Protein AF-A0A933F4F4-F1 (afdb_monomer)

Sequence (61 aa):
MKETLRHCVICGKATKPLETYLLAEGPTSDIVRNVCRACYLRKGREIRQTVKQESEEGFVP

Mean predicted aligned error: 5.68 Å

Foldseek 3Di:
DPQPFDAAPPPRDTDHPVQWDWDQDDPVSPDTGTHGPVVNVVVVVVVVVVQVVCVVVVNHD

pLDDT: mean 84.4, std 10.04, range [43.78, 94.75]

Nearest PDB structures (foldseek):
  1joc-assembly1_B  TM=7.534E-01  e=9.573E-01  Homo sapiens
  1zbd-assembly1_B  TM=6.202E-01  e=4.256E+00  Rattus norvegicus
  4v5z-assembly1_Be  TM=3.087E-01  e=5.582E+00  Canis lupus familiaris

Radius of gyration: 14.21 Å; Cα contacts (8 Å, |Δi|>4): 72; chains: 1; bounding box: 39×16×37 Å

Structure (mmCIF, N/CA/C/O backbone):
data_AF-A0A933F4F4-F1
#
_entry.id   AF-A0A933F4F4-F1
#
loop_
_atom_site.group_PDB
_atom_site.id
_atom_site.type_symbol
_atom_site.label_atom_id
_atom_site.label_alt_id
_atom_site.label_comp_id
_atom_site.label_a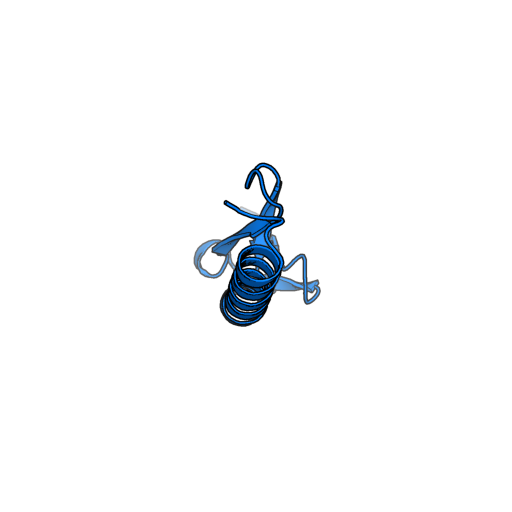sym_id
_atom_site.label_entity_id
_atom_site.label_seq_id
_atom_site.pdbx_PDB_ins_code
_atom_site.Cartn_x
_atom_site.Cartn_y
_atom_site.Cartn_z
_atom_site.occupancy
_atom_site.B_iso_or_equiv
_atom_site.auth_seq_id
_atom_site.auth_comp_id
_atom_site.auth_asym_id
_atom_site.auth_atom_id
_atom_site.pdbx_PDB_model_num
ATOM 1 N N . MET A 1 1 ? 22.203 2.214 -20.357 1.00 43.78 1 MET A N 1
ATOM 2 C CA . MET A 1 1 ? 21.723 2.109 -18.960 1.00 43.78 1 MET A CA 1
ATOM 3 C C . MET A 1 1 ? 20.606 1.074 -18.949 1.00 43.78 1 MET A C 1
ATOM 5 O O . MET A 1 1 ? 19.690 1.223 -19.743 1.00 43.78 1 MET A O 1
ATOM 9 N N . LYS A 1 2 ? 20.711 -0.020 -18.179 1.00 54.28 2 LYS A N 1
ATOM 10 C CA . LYS A 1 2 ? 19.615 -1.002 -18.072 1.00 54.28 2 LYS A CA 1
ATOM 11 C C . LYS A 1 2 ? 18.510 -0.373 -17.226 1.00 54.28 2 LYS A C 1
ATOM 13 O O . LYS A 1 2 ? 18.741 -0.060 -16.065 1.00 54.28 2 LYS A O 1
ATOM 18 N N . GLU A 1 3 ? 17.350 -0.148 -17.827 1.00 63.91 3 GLU A N 1
ATOM 19 C CA . GLU A 1 3 ? 16.163 0.339 -17.132 1.00 63.91 3 GLU A CA 1
ATOM 20 C C . GLU A 1 3 ? 15.710 -0.752 -16.146 1.00 63.91 3 GLU A C 1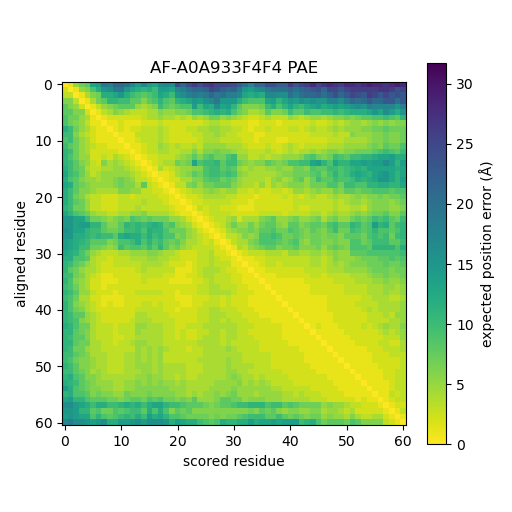
ATOM 22 O O . GLU A 1 3 ? 15.306 -1.843 -16.550 1.00 63.91 3 GLU A O 1
ATOM 27 N N . THR A 1 4 ? 15.873 -0.518 -14.841 1.00 66.12 4 THR A N 1
ATOM 28 C CA . THR A 1 4 ? 15.478 -1.484 -13.808 1.00 66.12 4 THR A CA 1
ATOM 29 C C . THR A 1 4 ? 13.954 -1.503 -13.702 1.00 66.12 4 THR A C 1
ATOM 31 O O . THR A 1 4 ? 13.360 -0.698 -12.982 1.00 66.12 4 THR A O 1
ATOM 34 N N . LEU A 1 5 ? 13.309 -2.406 -14.444 1.00 67.12 5 LEU A N 1
ATOM 35 C CA . LEU A 1 5 ? 11.871 -2.659 -14.346 1.00 67.12 5 LEU A CA 1
ATOM 36 C C . LEU A 1 5 ? 11.526 -3.116 -12.922 1.00 67.12 5 LEU A C 1
ATOM 38 O O . L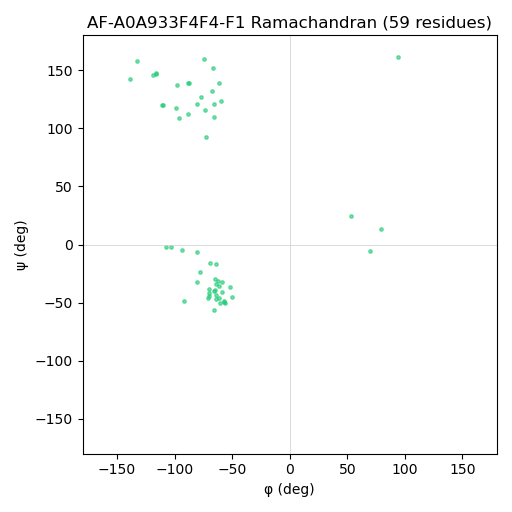EU A 1 5 ? 12.072 -4.101 -12.420 1.00 67.12 5 LEU A O 1
ATOM 42 N N . ARG A 1 6 ? 10.612 -2.397 -12.264 1.00 80.00 6 ARG A N 1
ATOM 43 C CA . ARG A 1 6 ? 10.072 -2.792 -10.957 1.00 80.00 6 ARG A CA 1
ATOM 44 C C . ARG A 1 6 ? 8.869 -3.690 -11.184 1.00 80.00 6 ARG A C 1
ATOM 46 O O . ARG A 1 6 ? 8.047 -3.410 -12.049 1.00 80.00 6 ARG A O 1
ATOM 53 N N . HIS A 1 7 ? 8.737 -4.749 -10.401 1.00 88.75 7 HIS A N 1
ATOM 54 C CA . HIS A 1 7 ? 7.585 -5.642 -10.487 1.00 88.75 7 HIS A CA 1
ATOM 55 C C . HIS A 1 7 ? 6.567 -5.270 -9.413 1.00 88.75 7 HIS A C 1
ATOM 57 O 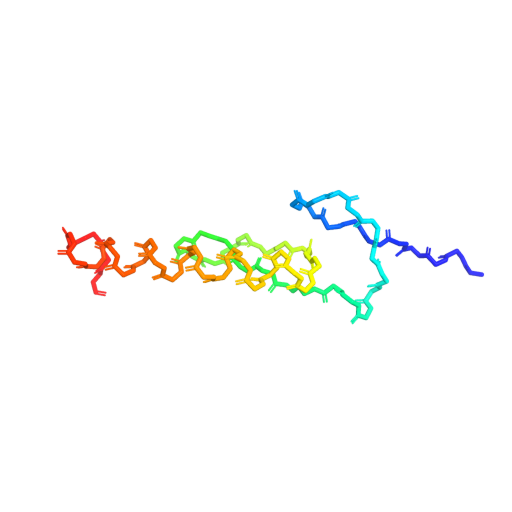O . HIS A 1 7 ? 6.931 -5.006 -8.267 1.00 88.75 7 HIS A O 1
ATOM 63 N N . CYS A 1 8 ? 5.285 -5.254 -9.775 1.00 91.56 8 CYS A N 1
ATOM 64 C CA . CYS A 1 8 ? 4.216 -5.118 -8.799 1.00 91.56 8 CYS A CA 1
ATOM 65 C C . CYS A 1 8 ? 4.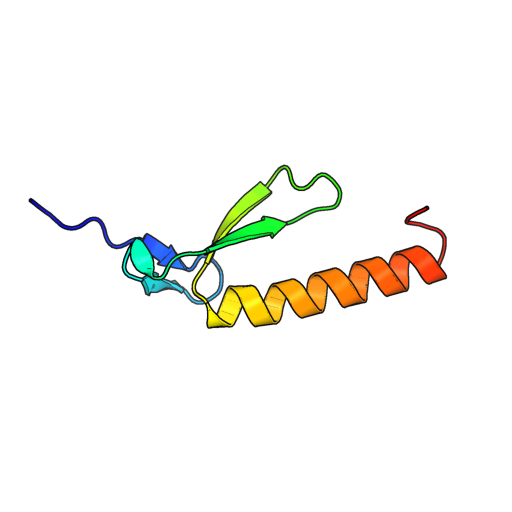193 -6.360 -7.907 1.00 91.56 8 CYS A C 1
ATOM 67 O O . CYS A 1 8 ? 3.942 -7.460 -8.391 1.00 91.56 8 CYS A O 1
ATOM 69 N N . VAL A 1 9 ? 4.364 -6.179 -6.598 1.00 90.19 9 VAL A N 1
ATOM 70 C CA . VAL A 1 9 ? 4.405 -7.303 -5.641 1.00 90.19 9 VAL A CA 1
ATOM 71 C C . VAL A 1 9 ? 3.093 -8.094 -5.543 1.00 90.19 9 VAL A C 1
ATOM 73 O O . VAL A 1 9 ? 3.089 -9.200 -5.022 1.00 90.19 9 VAL A O 1
ATOM 76 N N . ILE A 1 10 ? 1.978 -7.530 -6.022 1.00 90.75 10 ILE A N 1
ATOM 77 C CA . ILE A 1 10 ? 0.646 -8.144 -5.933 1.00 90.75 10 ILE A CA 1
ATOM 78 C C . ILE A 1 10 ? 0.330 -8.975 -7.173 1.00 90.75 10 ILE A C 1
ATOM 80 O O . ILE A 1 10 ? -0.142 -10.098 -7.056 1.00 90.75 10 ILE A O 1
ATOM 84 N N . CYS A 1 11 ? 0.545 -8.417 -8.367 1.00 93.12 11 CYS A N 1
ATOM 85 C CA . CYS A 1 11 ? 0.186 -9.090 -9.619 1.00 93.1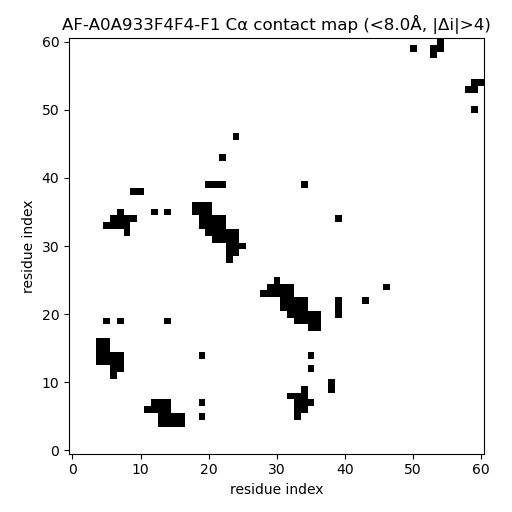2 11 CYS A CA 1
ATOM 86 C C . CYS A 1 11 ? 1.387 -9.616 -10.412 1.00 93.12 11 CYS A C 1
ATOM 88 O O . CYS A 1 11 ? 1.194 -10.172 -11.489 1.00 93.12 11 CYS A O 1
ATOM 90 N N . GLY A 1 12 ? 2.616 -9.385 -9.944 1.00 90.50 12 GLY A N 1
ATOM 91 C CA . GLY A 1 12 ? 3.857 -9.807 -10.602 1.00 90.50 12 GLY A CA 1
ATOM 92 C C . GLY A 1 12 ? 4.189 -9.063 -11.899 1.00 90.50 12 GLY A C 1
ATOM 93 O O . GLY A 1 12 ? 5.265 -9.262 -12.456 1.00 90.50 12 GLY A O 1
ATOM 94 N N . LYS A 1 13 ? 3.303 -8.189 -12.395 1.00 88.75 13 LYS A N 1
ATOM 95 C CA . LYS A 1 13 ? 3.525 -7.465 -13.652 1.00 88.75 13 LYS A CA 1
ATOM 96 C C . LYS A 1 13 ? 4.682 -6.480 -13.512 1.00 88.75 13 LYS A C 1
ATOM 98 O O . LYS A 1 13 ? 4.720 -5.702 -12.556 1.00 88.75 13 LYS A O 1
ATOM 103 N N . ALA A 1 14 ? 5.591 -6.504 -14.485 1.00 84.44 14 ALA A N 1
ATOM 104 C CA . ALA A 1 14 ? 6.604 -5.472 -14.642 1.00 84.44 14 ALA A CA 1
ATOM 105 C C . ALA A 1 14 ? 5.924 -4.122 -14.893 1.00 84.44 14 ALA A C 1
ATOM 107 O O . ALA A 1 14 ? 4.932 -4.022 -15.614 1.00 84.44 14 ALA A O 1
ATOM 108 N N . THR A 1 15 ? 6.466 -3.092 -14.270 1.00 79.75 15 THR A N 1
ATOM 109 C CA . THR A 1 15 ? 5.966 -1.723 -14.303 1.00 79.75 15 THR A CA 1
ATOM 110 C C . THR A 1 15 ? 7.145 -0.785 -14.426 1.00 79.75 15 THR A C 1
ATOM 112 O O . THR A 1 15 ? 8.210 -1.009 -13.833 1.00 79.75 15 THR A O 1
ATOM 115 N N . LYS A 1 16 ? 6.961 0.284 -15.198 1.00 81.12 16 LYS A N 1
ATOM 116 C CA . LYS A 1 16 ? 7.953 1.354 -15.224 1.00 81.12 16 LYS A CA 1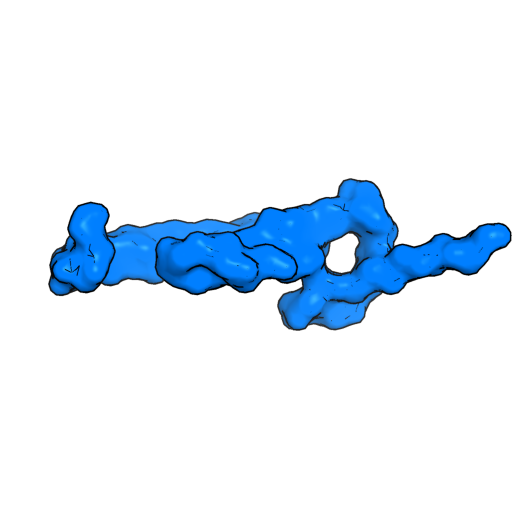
ATOM 117 C C . LYS A 1 16 ? 7.972 2.048 -13.861 1.00 81.12 16 LYS A C 1
ATOM 119 O O . LYS A 1 16 ? 6.933 2.106 -13.203 1.00 81.12 16 LYS A O 1
ATOM 124 N N . PRO A 1 17 ? 9.103 2.632 -13.435 1.00 78.19 17 PRO A N 1
ATOM 125 C CA . PRO A 1 17 ? 9.170 3.371 -12.173 1.00 78.19 17 PRO A CA 1
ATOM 126 C C . PRO A 1 17 ? 8.072 4.443 -12.030 1.00 78.19 17 PRO A C 1
ATOM 128 O O . PRO A 1 17 ? 7.496 4.589 -10.958 1.00 78.19 17 PRO A O 1
ATOM 131 N N . LEU A 1 18 ? 7.712 5.121 -13.127 1.00 80.81 18 LEU A N 1
ATOM 132 C CA . LEU A 1 18 ? 6.643 6.133 -13.167 1.00 80.81 18 LEU A CA 1
ATOM 133 C C . LEU A 1 18 ? 5.223 5.563 -12.984 1.00 80.81 18 LEU A C 1
ATOM 135 O O . LEU A 1 18 ? 4.290 6.313 -12.719 1.00 80.81 18 LEU A O 1
ATOM 139 N N . GLU A 1 19 ? 5.045 4.252 -13.135 1.00 82.25 19 GLU A N 1
ATOM 140 C CA . GLU A 1 19 ? 3.756 3.557 -13.002 1.00 82.25 19 GLU A CA 1
ATOM 141 C C . GLU A 1 19 ? 3.624 2.819 -11.662 1.00 82.25 19 GLU A C 1
ATOM 143 O O . GLU A 1 19 ? 2.594 2.184 -11.394 1.00 82.25 19 GLU A O 1
ATOM 148 N N . THR A 1 20 ? 4.671 2.869 -10.833 1.00 85.00 20 THR A N 1
ATOM 149 C CA . THR A 1 20 ? 4.663 2.278 -9.496 1.00 85.00 20 THR A CA 1
ATOM 150 C C . THR A 1 20 ? 4.124 3.251 -8.460 1.00 85.00 20 THR A C 1
ATOM 152 O O . THR A 1 20 ? 4.432 4.438 -8.465 1.00 85.00 20 THR A O 1
ATOM 155 N N . TYR A 1 21 ? 3.323 2.713 -7.550 1.00 89.50 21 TYR A N 1
ATOM 156 C CA . TYR A 1 21 ? 2.729 3.403 -6.416 1.00 89.50 21 TYR A CA 1
ATOM 157 C C . TYR A 1 21 ? 3.228 2.742 -5.138 1.00 89.50 21 TYR A C 1
ATOM 159 O O . TYR A 1 21 ? 3.421 1.524 -5.097 1.00 89.50 21 TYR A O 1
ATOM 167 N N . LEU A 1 22 ? 3.416 3.545 -4.096 1.00 89.31 22 LEU A N 1
ATOM 168 C CA . LEU A 1 22 ? 3.766 3.062 -2.768 1.00 89.31 22 LEU A CA 1
ATOM 169 C C . LEU A 1 22 ? 2.479 2.753 -2.006 1.00 89.31 22 LEU A C 1
ATOM 171 O O . LEU A 1 22 ? 1.704 3.657 -1.703 1.00 89.31 22 LEU A O 1
ATOM 175 N N . LEU A 1 23 ? 2.238 1.474 -1.736 1.00 89.69 23 LEU A N 1
ATOM 176 C CA . LEU A 1 23 ? 1.138 1.013 -0.896 1.00 89.69 23 LEU A CA 1
ATOM 177 C C . LEU A 1 23 ? 1.676 0.735 0.504 1.00 89.69 23 LEU A C 1
ATOM 179 O O . LEU A 1 23 ? 2.521 -0.146 0.657 1.00 89.69 23 LEU A O 1
ATOM 183 N N . ALA A 1 24 ? 1.182 1.478 1.491 1.00 89.06 24 ALA A N 1
ATOM 184 C CA . ALA A 1 24 ? 1.365 1.134 2.891 1.00 89.06 24 ALA A CA 1
ATOM 185 C C . ALA A 1 24 ? 0.406 -0.008 3.254 1.00 89.06 24 ALA A C 1
ATOM 187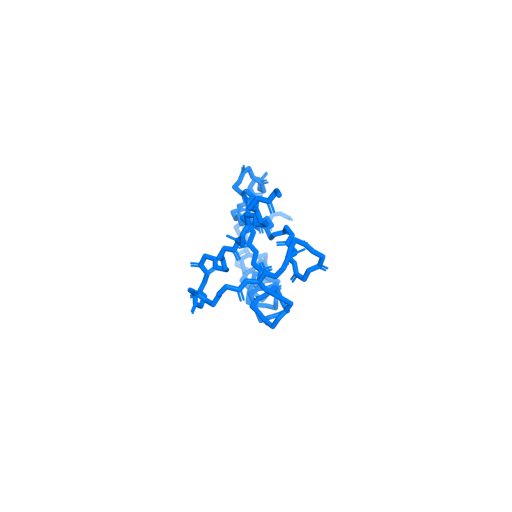 O O . ALA A 1 24 ? -0.794 0.074 2.984 1.00 89.06 24 ALA A O 1
ATOM 188 N N . GLU A 1 25 ? 0.948 -1.074 3.827 1.00 79.50 25 GLU A N 1
ATOM 189 C CA . GLU A 1 25 ? 0.204 -2.204 4.372 1.00 79.50 25 GLU A CA 1
ATOM 190 C C . GLU A 1 25 ? 0.448 -2.285 5.886 1.00 79.50 25 GLU A C 1
ATOM 192 O O . GLU A 1 25 ? 1.536 -1.964 6.366 1.00 79.50 25 GLU A O 1
ATOM 197 N N . GLY A 1 26 ? -0.565 -2.742 6.625 1.00 69.25 26 GLY A N 1
ATOM 198 C CA . GLY A 1 26 ? -0.498 -2.939 8.074 1.00 69.25 26 GLY A CA 1
ATOM 199 C C . GLY A 1 26 ? -1.011 -1.752 8.907 1.00 69.25 26 GLY A C 1
ATOM 200 O O . GLY A 1 26 ? -1.110 -0.632 8.402 1.00 69.25 26 GLY A O 1
ATOM 201 N N . PRO A 1 27 ? -1.334 -1.988 10.192 1.00 68.75 27 PRO A N 1
ATOM 202 C CA . PRO A 1 27 ? -1.922 -0.984 11.088 1.00 68.75 27 PRO A CA 1
ATOM 203 C C . PRO A 1 27 ? -0.967 0.185 11.368 1.00 68.75 27 PRO A C 1
ATOM 205 O O . PRO A 1 27 ? -1.394 1.317 11.569 1.00 68.75 27 PRO A O 1
ATOM 208 N N . THR A 1 28 ? 0.337 -0.081 11.331 1.00 76.75 28 THR A N 1
ATOM 209 C CA . THR A 1 28 ? 1.416 0.886 11.556 1.00 76.75 28 THR A CA 1
ATOM 210 C C . THR A 1 28 ? 1.948 1.521 10.273 1.00 76.75 28 THR A C 1
ATOM 212 O O . THR A 1 28 ? 2.773 2.427 10.349 1.00 76.75 28 THR A O 1
ATOM 215 N N . SER A 1 29 ? 1.481 1.084 9.093 1.00 78.88 29 SER A N 1
ATOM 216 C CA . SER A 1 29 ? 1.983 1.542 7.783 1.00 78.88 29 SER A CA 1
ATOM 217 C C . SER A 1 29 ? 3.509 1.416 7.607 1.00 78.88 29 SER A C 1
ATOM 219 O O . SER A 1 29 ? 4.114 2.134 6.811 1.00 78.88 29 SER A O 1
ATOM 221 N N . ASP A 1 30 ? 4.141 0.504 8.342 1.00 82.56 30 ASP A N 1
ATOM 222 C CA . ASP A 1 30 ? 5.587 0.263 8.368 1.00 82.56 30 ASP A CA 1
ATOM 223 C C . ASP A 1 30 ? 6.064 -0.547 7.156 1.00 82.56 30 ASP A C 1
ATOM 225 O O . ASP A 1 30 ? 7.218 -0.444 6.733 1.00 82.56 30 ASP A O 1
ATOM 229 N N . ILE A 1 31 ? 5.161 -1.310 6.539 1.00 81.69 31 ILE A N 1
ATOM 230 C CA . ILE A 1 31 ? 5.439 -2.062 5.322 1.00 81.69 31 ILE A CA 1
ATOM 231 C C . ILE A 1 31 ? 4.964 -1.247 4.121 1.00 81.69 31 ILE A C 1
ATOM 233 O O . ILE A 1 31 ? 3.770 -1.140 3.854 1.00 81.69 31 ILE A O 1
ATOM 237 N N . VAL A 1 32 ? 5.907 -0.719 3.338 1.00 84.62 32 VAL A N 1
ATOM 238 C CA . VAL A 1 32 ? 5.611 0.016 2.100 1.00 84.62 32 VAL A CA 1
ATOM 239 C C . VAL A 1 32 ? 6.062 -0.788 0.885 1.00 84.62 32 VAL A C 1
ATOM 241 O O . VAL A 1 32 ? 7.246 -1.093 0.725 1.00 84.62 32 VAL A O 1
ATOM 244 N N . ARG A 1 33 ? 5.128 -1.119 -0.012 1.00 86.62 33 ARG A N 1
ATOM 245 C CA . ARG A 1 33 ? 5.405 -1.935 -1.203 1.00 86.62 33 ARG A CA 1
ATOM 246 C C . ARG A 1 33 ? 5.181 -1.180 -2.508 1.00 86.62 33 ARG A C 1
ATOM 248 O O . ARG A 1 33 ? 4.269 -0.369 -2.626 1.00 86.62 33 ARG A O 1
ATOM 255 N N . ASN A 1 34 ? 5.988 -1.503 -3.523 1.00 89.19 34 ASN A N 1
ATOM 256 C CA . ASN A 1 34 ? 5.779 -1.013 -4.887 1.00 89.19 34 ASN A CA 1
ATOM 257 C C . ASN A 1 34 ? 4.704 -1.851 -5.592 1.00 89.19 34 ASN A C 1
ATOM 259 O O . ASN A 1 34 ? 4.848 -3.064 -5.775 1.00 89.19 34 ASN A O 1
ATOM 263 N N . VAL A 1 35 ? 3.632 -1.197 -6.027 1.00 91.50 35 VAL A N 1
ATOM 264 C CA . VAL A 1 35 ? 2.505 -1.831 -6.716 1.00 91.50 35 VAL A CA 1
ATOM 265 C C . VAL A 1 35 ? 2.107 -1.053 -7.965 1.00 91.50 35 VAL A C 1
ATOM 267 O O . VAL A 1 35 ? 2.372 0.138 -8.078 1.00 91.50 35 VAL A O 1
ATOM 270 N N . CYS A 1 36 ? 1.445 -1.711 -8.915 1.00 93.31 36 CYS A N 1
ATOM 271 C CA . CYS A 1 36 ? 0.857 -1.016 -10.056 1.00 93.31 36 CYS A CA 1
ATOM 272 C C . CYS A 1 36 ? -0.408 -0.251 -9.632 1.00 93.31 36 CYS A C 1
ATOM 274 O O . CYS A 1 36 ? -1.055 -0.603 -8.640 1.00 93.31 36 CYS A O 1
ATOM 276 N N . ARG A 1 37 ? -0.819 0.741 -10.432 1.00 91.81 37 ARG A N 1
ATOM 277 C CA . ARG A 1 37 ? -2.023 1.557 -10.177 1.00 91.81 37 ARG A CA 1
ATOM 278 C C . ARG A 1 37 ? -3.276 0.727 -9.891 1.00 91.81 37 ARG A C 1
ATOM 280 O O . ARG A 1 37 ? -4.025 1.023 -8.966 1.00 91.81 37 ARG A O 1
ATOM 287 N N . ALA A 1 38 ? -3.510 -0.316 -10.685 1.00 92.75 38 ALA A N 1
ATOM 288 C CA . ALA A 1 38 ? -4.695 -1.158 -10.544 1.00 92.75 38 ALA A CA 1
ATOM 289 C C . ALA A 1 38 ? -4.715 -1.898 -9.196 1.00 92.75 38 ALA A C 1
ATOM 291 O O . ALA A 1 38 ? -5.745 -1.940 -8.522 1.00 92.75 38 ALA A O 1
ATOM 292 N N . CYS A 1 39 ? -3.568 -2.441 -8.781 1.00 94.12 39 CYS A N 1
ATOM 293 C CA . CYS A 1 39 ? -3.421 -3.110 -7.493 1.00 94.12 39 CYS A CA 1
ATOM 294 C C . CYS A 1 39 ? -3.485 -2.122 -6.325 1.00 94.12 39 CYS A C 1
ATOM 296 O O . CYS A 1 39 ? -4.134 -2.433 -5.332 1.00 94.12 39 CYS A O 1
ATOM 298 N N . TYR A 1 40 ? -2.902 -0.928 -6.468 1.00 92.94 40 TYR A N 1
ATOM 299 C CA . TYR A 1 40 ? -2.998 0.147 -5.478 1.00 92.94 40 TYR A CA 1
ATOM 300 C C . TYR A 1 40 ? -4.456 0.518 -5.182 1.00 92.94 40 TYR A C 1
ATOM 302 O O . TYR A 1 40 ? -4.879 0.532 -4.030 1.00 92.94 40 TYR A O 1
ATOM 310 N N . LEU A 1 41 ? -5.259 0.753 -6.227 1.00 92.81 41 LEU A N 1
ATOM 311 C CA . LEU A 1 41 ? -6.669 1.127 -6.078 1.00 92.81 41 LEU A CA 1
ATOM 312 C C . LEU A 1 41 ? -7.514 0.005 -5.468 1.00 92.81 41 LEU A C 1
ATOM 314 O O . LEU A 1 41 ? -8.379 0.276 -4.632 1.00 92.81 41 LEU A O 1
ATOM 318 N N . ARG A 1 42 ? -7.266 -1.246 -5.878 1.00 94.75 42 ARG A N 1
ATOM 319 C CA . ARG A 1 42 ? -7.972 -2.417 -5.347 1.00 94.75 42 ARG A CA 1
ATOM 320 C C . ARG A 1 42 ? -7.641 -2.636 -3.872 1.00 94.75 42 ARG A C 1
ATOM 322 O O . ARG A 1 42 ? -8.549 -2.603 -3.048 1.00 94.75 42 ARG A O 1
ATOM 329 N N . LYS A 1 43 ? -6.356 -2.781 -3.532 1.00 92.38 43 LYS A N 1
ATOM 330 C CA . LYS A 1 43 ? -5.938 -3.017 -2.146 1.00 92.38 43 LYS A CA 1
ATOM 331 C C . LYS A 1 43 ? -6.243 -1.851 -1.232 1.00 92.38 43 LYS A C 1
ATOM 333 O O . LYS A 1 43 ? -6.707 -2.075 -0.126 1.00 92.38 43 LYS A O 1
ATOM 338 N N . GLY A 1 44 ? -6.075 -0.616 -1.698 1.00 89.31 44 GLY A N 1
ATOM 339 C CA . GLY A 1 44 ? -6.457 0.552 -0.911 1.00 89.31 44 GLY A CA 1
ATOM 340 C C . GLY A 1 44 ? -7.943 0.547 -0.538 1.00 89.31 44 GLY A C 1
ATOM 341 O O . GLY A 1 44 ? -8.302 1.018 0.535 1.00 89.31 44 GLY A O 1
ATOM 342 N N . ARG A 1 45 ? -8.823 0.001 -1.392 1.00 91.44 45 ARG A N 1
ATOM 343 C CA . ARG A 1 45 ? -10.243 -0.177 -1.052 1.00 91.44 45 ARG A CA 1
ATOM 344 C C . ARG A 1 45 ? -10.442 -1.275 -0.008 1.00 91.44 45 ARG A C 1
ATOM 346 O O . ARG A 1 45 ? -11.181 -1.034 0.937 1.00 91.44 45 ARG A O 1
ATOM 353 N N . GLU A 1 46 ? -9.790 -2.424 -0.178 1.00 91.69 46 GLU A N 1
ATOM 354 C CA . GLU A 1 46 ? -9.844 -3.537 0.783 1.00 91.69 46 GLU A CA 1
ATOM 355 C C . GLU A 1 46 ? -9.378 -3.082 2.174 1.00 91.69 46 GLU A C 1
ATOM 357 O O . GLU A 1 46 ? -10.122 -3.235 3.132 1.00 91.69 46 GLU A O 1
ATOM 362 N N . ILE A 1 47 ? -8.227 -2.405 2.266 1.00 88.81 47 ILE A N 1
ATOM 363 C CA . ILE A 1 47 ? -7.685 -1.880 3.530 1.00 88.81 47 ILE A CA 1
ATOM 364 C C . ILE A 1 47 ? -8.687 -0.940 4.204 1.00 88.81 47 ILE A C 1
ATOM 366 O O . ILE A 1 47 ? -8.982 -1.102 5.380 1.00 88.81 47 ILE A O 1
ATOM 370 N N . ARG A 1 48 ? -9.259 0.023 3.466 1.00 88.62 48 ARG A N 1
ATOM 371 C CA . ARG A 1 48 ? -10.261 0.942 4.033 1.00 88.62 48 ARG A CA 1
ATOM 372 C C . ARG A 1 48 ? -11.508 0.219 4.536 1.00 88.62 48 ARG A C 1
ATOM 374 O O . ARG A 1 48 ? -12.098 0.659 5.514 1.00 88.62 48 ARG A O 1
ATOM 381 N N . GLN A 1 49 ? -11.927 -0.844 3.855 1.00 91.56 49 GLN A N 1
ATOM 382 C CA . GLN A 1 49 ? -13.074 -1.638 4.278 1.00 91.56 49 GLN A CA 1
ATOM 383 C C . GLN A 1 49 ? -12.762 -2.426 5.551 1.00 91.56 49 GLN A C 1
ATOM 385 O O . GLN A 1 49 ? -13.573 -2.401 6.470 1.00 91.56 49 GLN A O 1
ATOM 390 N N . THR A 1 50 ? -11.586 -3.053 5.625 1.00 89.88 50 THR A N 1
ATOM 391 C CA . THR A 1 50 ? -11.118 -3.748 6.829 1.00 89.88 50 THR A CA 1
ATOM 392 C C . THR A 1 50 ? -11.004 -2.792 8.008 1.00 89.88 50 THR A C 1
ATOM 394 O O . THR A 1 50 ? -11.613 -3.053 9.031 1.00 89.88 50 THR A O 1
ATOM 397 N N . VAL A 1 51 ? -10.343 -1.641 7.848 1.00 87.31 51 VAL A N 1
ATOM 398 C CA . VAL A 1 51 ? -10.219 -0.635 8.919 1.00 87.31 51 VAL A CA 1
ATOM 399 C C . VAL A 1 51 ? -11.589 -0.158 9.396 1.00 87.31 51 VAL A C 1
ATOM 401 O O . VAL A 1 51 ? -11.806 0.002 10.592 1.00 87.31 51 VAL A O 1
ATOM 404 N N . LYS A 1 52 ? -12.537 0.053 8.474 1.00 89.62 52 LYS A N 1
ATOM 405 C CA . LYS A 1 52 ? -13.905 0.424 8.841 1.00 89.62 52 LYS A CA 1
ATOM 406 C C . LYS A 1 52 ? -14.574 -0.670 9.682 1.00 89.62 52 LYS A C 1
ATOM 408 O O . LYS A 1 52 ? -15.179 -0.349 10.695 1.00 89.62 52 LYS A O 1
ATOM 413 N N . GLN A 1 53 ? -14.457 -1.929 9.268 1.00 90.44 53 GLN A N 1
ATOM 414 C CA . GLN A 1 53 ? -15.021 -3.059 10.003 1.00 90.44 53 GLN A CA 1
ATOM 415 C C . GLN A 1 53 ? -14.364 -3.216 11.384 1.00 90.44 53 GLN A C 1
ATOM 417 O O . GLN A 1 53 ? -15.062 -3.327 12.382 1.00 90.44 53 GLN A O 1
ATOM 422 N N . GLU A 1 54 ? -13.035 -3.155 11.463 1.00 89.94 54 GLU A N 1
ATOM 423 C CA . GLU A 1 54 ? -12.296 -3.236 12.729 1.00 89.94 54 GLU A CA 1
ATOM 424 C C . GLU A 1 54 ? -12.634 -2.071 13.670 1.00 89.94 54 GLU A C 1
ATOM 426 O O . GLU A 1 54 ? -12.643 -2.244 14.887 1.00 89.94 54 GLU A O 1
ATOM 431 N N . SER A 1 55 ? -12.946 -0.892 13.125 1.00 88.19 55 SER A N 1
ATOM 432 C CA . SER A 1 55 ? -13.434 0.251 13.904 1.00 88.19 55 SER A CA 1
ATOM 433 C C . SER A 1 55 ? -14.852 0.021 14.441 1.00 88.19 55 SER A C 1
ATOM 435 O O . SER A 1 55 ? -15.114 0.291 15.610 1.00 88.19 55 SER A O 1
ATOM 437 N N . GLU A 1 56 ? -15.755 -0.549 13.635 1.00 90.44 56 GLU A N 1
ATOM 438 C CA . GLU A 1 56 ? -17.110 -0.932 14.071 1.00 90.44 56 GLU A CA 1
ATOM 439 C C . GLU A 1 56 ? -17.088 -2.035 15.147 1.00 90.44 56 GLU A C 1
ATOM 441 O O . GLU A 1 56 ? -17.919 -2.035 16.054 1.00 90.44 56 GLU A O 1
ATOM 446 N N . GLU A 1 57 ? -16.118 -2.946 15.077 1.00 91.56 57 GLU A N 1
ATOM 447 C CA . GLU A 1 57 ? -15.888 -4.012 16.061 1.00 91.56 57 GLU A CA 1
ATOM 448 C C . GLU A 1 57 ? -15.119 -3.532 17.312 1.00 91.56 57 GLU A C 1
ATOM 450 O O . GLU A 1 57 ? -14.991 -4.279 18.283 1.00 91.56 57 GLU A O 1
ATOM 455 N N . GLY A 1 58 ? -14.632 -2.284 17.322 1.00 87.19 58 GLY A N 1
ATOM 456 C CA . GLY A 1 58 ? -13.923 -1.676 18.453 1.00 87.19 58 GLY A CA 1
ATOM 457 C C . GLY A 1 58 ? -12.448 -2.075 18.592 1.00 87.19 58 GLY A C 1
ATOM 458 O O . GLY A 1 58 ? -11.848 -1.823 19.636 1.00 87.19 58 GLY A O 1
ATOM 459 N N . PHE A 1 59 ? -11.851 -2.688 17.565 1.00 83.62 59 PHE A N 1
ATOM 460 C CA . PHE A 1 59 ? -10.419 -3.015 17.521 1.00 83.62 59 PHE A CA 1
ATOM 461 C C . PHE A 1 59 ? -9.550 -1.819 17.122 1.00 83.62 59 PHE A C 1
ATOM 463 O O . PHE A 1 59 ? -8.409 -1.712 17.575 1.00 83.62 59 PHE A O 1
ATOM 470 N N . VAL A 1 60 ? -10.080 -0.927 16.281 1.00 78.75 60 VAL A N 1
ATOM 471 C CA . VAL A 1 60 ? -9.424 0.323 15.877 1.00 78.75 60 VAL A CA 1
ATOM 472 C C . VAL A 1 60 ? -10.181 1.498 16.511 1.00 78.75 60 VAL A C 1
ATOM 474 O O . VAL A 1 60 ? -11.383 1.619 16.264 1.00 78.75 60 VAL A O 1
ATOM 477 N N . PRO A 1 61 ? -9.516 2.327 17.341 1.00 67.88 61 PRO A N 1
ATOM 478 C CA . PRO A 1 61 ? -10.151 3.448 18.035 1.00 67.88 61 PRO A CA 1
ATOM 479 C C . PRO A 1 61 ? -10.601 4.575 17.098 1.00 67.88 61 PRO A C 1
ATOM 481 O O . PRO A 1 61 ? -10.028 4.713 15.991 1.00 67.88 61 PRO A O 1
#

Solvent-accessible surface area (backbone atoms only — not compar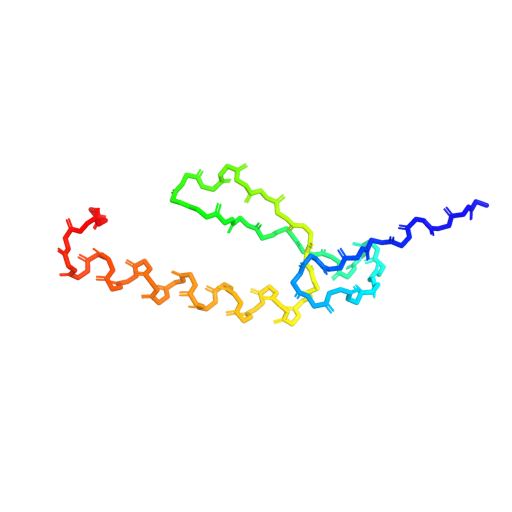able to full-atom values): 3691 Å² total; per-residue (Å²): 132,86,80,78,68,42,52,14,80,84,78,65,48,75,32,54,72,91,50,50,38,80,41,65,44,71,99,81,48,79,48,70,41,54,22,37,62,71,56,43,58,51,50,55,49,52,53,54,50,50,53,52,51,36,35,76,72,64,76,40,134

Secondary structure (DSSP, 8-state):
----PEEPTTT--EE-GGGEEEEEESTT--EEEEEEHHHHHHHHHHHHHHHHHHHHTTS--